Protein AF-F8GXF8-F1 (afdb_monomer)

Structure (mmCIF, N/CA/C/O backbone):
data_AF-F8GXF8-F1
#
_entry.id   AF-F8GXF8-F1
#
loop_
_atom_site.group_PDB
_atom_site.id
_atom_site.type_symbol
_atom_site.label_atom_id
_atom_site.label_alt_id
_atom_site.label_comp_id
_atom_site.label_asym_id
_atom_site.label_entity_id
_atom_site.label_seq_id
_atom_site.pdbx_PDB_ins_code
_atom_site.Cartn_x
_atom_site.Cartn_y
_atom_site.Cartn_z
_atom_site.occupancy
_atom_site.B_iso_or_equiv
_atom_site.auth_seq_id
_atom_site.auth_comp_id
_atom_site.auth_asym_id
_atom_site.auth_atom_id
_atom_site.pdbx_PDB_model_num
ATOM 1 N N . MET A 1 1 ? 15.468 -11.875 3.370 1.00 56.06 1 MET A N 1
ATOM 2 C CA . MET A 1 1 ? 14.100 -11.354 3.147 1.00 56.06 1 MET A CA 1
ATOM 3 C C . MET A 1 1 ? 13.219 -12.538 2.774 1.00 56.06 1 MET A C 1
ATOM 5 O O . MET A 1 1 ? 13.599 -13.261 1.864 1.00 56.06 1 MET A O 1
ATOM 9 N N . HIS A 1 2 ? 12.123 -12.795 3.490 1.00 74.25 2 HIS A N 1
ATOM 10 C CA . HIS A 1 2 ? 11.190 -13.878 3.152 1.00 74.25 2 HIS A CA 1
ATOM 11 C C . HIS A 1 2 ? 9.962 -13.271 2.463 1.00 74.25 2 HIS A C 1
ATOM 13 O O . HIS A 1 2 ? 9.347 -12.358 3.010 1.00 74.25 2 HIS A O 1
ATOM 19 N N . LEU A 1 3 ? 9.646 -13.726 1.250 1.00 77.69 3 LEU A N 1
ATOM 20 C CA . LEU A 1 3 ? 8.500 -13.263 0.464 1.00 77.69 3 LEU A CA 1
ATOM 21 C C . LEU A 1 3 ? 7.472 -14.397 0.387 1.00 77.69 3 LEU A C 1
ATOM 23 O O . LEU A 1 3 ? 7.859 -15.518 0.050 1.00 77.69 3 LEU A O 1
ATOM 27 N N . PRO A 1 4 ? 6.178 -14.138 0.648 1.00 84.69 4 PRO A N 1
ATOM 28 C CA . PRO A 1 4 ? 5.144 -15.146 0.455 1.00 84.69 4 PRO A CA 1
ATOM 29 C C . PRO A 1 4 ? 5.156 -15.671 -0.981 1.00 84.69 4 PRO A C 1
ATOM 31 O O . PRO A 1 4 ? 5.208 -14.885 -1.932 1.00 84.69 4 PRO A O 1
ATOM 34 N N . ARG A 1 5 ? 5.057 -16.994 -1.143 1.00 84.69 5 ARG A N 1
ATOM 35 C CA . ARG A 1 5 ? 5.148 -17.670 -2.447 1.00 84.69 5 ARG A CA 1
ATOM 36 C C . ARG A 1 5 ? 4.230 -17.052 -3.503 1.00 84.69 5 ARG A C 1
ATOM 38 O O . ARG A 1 5 ? 4.705 -16.660 -4.562 1.00 84.69 5 ARG A O 1
ATOM 45 N N . GLY A 1 6 ? 2.946 -16.874 -3.188 1.00 86.50 6 GLY A N 1
ATOM 46 C CA . GLY A 1 6 ? 1.985 -16.311 -4.142 1.00 86.50 6 GLY A CA 1
ATOM 47 C C . GLY A 1 6 ? 2.293 -14.865 -4.555 1.00 86.50 6 GLY A C 1
ATOM 48 O O . GLY A 1 6 ? 1.961 -14.451 -5.663 1.00 86.50 6 GLY A O 1
ATOM 49 N N . PHE A 1 7 ? 2.958 -14.085 -3.697 1.00 84.44 7 PHE A N 1
ATOM 50 C CA . PHE A 1 7 ? 3.411 -12.742 -4.060 1.00 84.44 7 PHE A CA 1
ATOM 51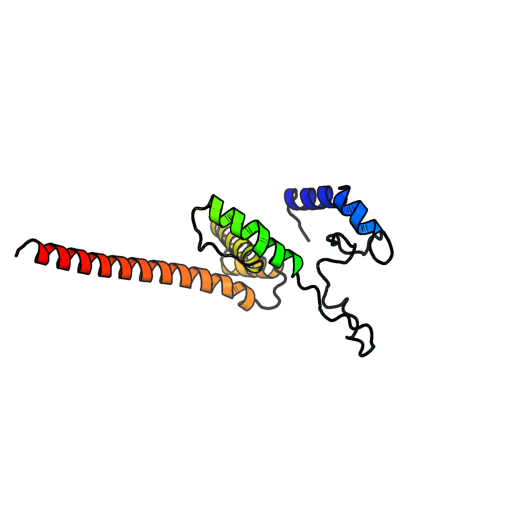 C C . PHE A 1 7 ? 4.626 -12.802 -4.992 1.00 84.44 7 PHE A C 1
ATOM 53 O O . PHE A 1 7 ? 4.639 -12.125 -6.019 1.00 84.44 7 PHE A O 1
ATOM 60 N N . TYR A 1 8 ? 5.602 -13.660 -4.681 1.00 89.19 8 TYR A N 1
ATOM 61 C CA . TYR A 1 8 ? 6.753 -13.911 -5.550 1.00 89.19 8 TYR A CA 1
ATOM 62 C C . TYR A 1 8 ? 6.324 -14.387 -6.944 1.00 89.19 8 TYR A C 1
ATOM 64 O O . TYR A 1 8 ? 6.773 -13.833 -7.944 1.00 89.19 8 TYR A O 1
ATOM 72 N N . GLU A 1 9 ? 5.399 -15.345 -7.025 1.00 92.56 9 GLU A N 1
ATOM 73 C CA . GLU A 1 9 ? 4.886 -15.873 -8.294 1.00 92.56 9 GLU A CA 1
ATOM 74 C C . GLU A 1 9 ? 4.251 -14.775 -9.158 1.00 92.56 9 GLU A C 1
ATOM 76 O O . GLU A 1 9 ? 4.504 -14.708 -10.358 1.00 92.56 9 GLU A O 1
ATOM 81 N N . ARG A 1 10 ? 3.493 -13.846 -8.560 1.00 93.12 10 ARG A N 1
ATOM 82 C CA . ARG A 1 10 ? 2.922 -12.701 -9.292 1.00 93.12 10 ARG A CA 1
ATOM 83 C C . ARG A 1 10 ? 3.997 -11.764 -9.837 1.00 93.12 10 ARG A C 1
ATOM 85 O O . ARG A 1 10 ? 3.872 -11.299 -10.971 1.00 93.12 10 ARG A O 1
ATOM 92 N N . LEU A 1 11 ? 5.043 -11.487 -9.054 1.00 92.75 11 LEU A N 1
ATOM 93 C CA . LEU A 1 11 ? 6.182 -10.689 -9.519 1.00 92.75 11 LEU A CA 1
ATOM 94 C C . LEU A 1 11 ? 6.914 -11.393 -10.661 1.00 92.75 11 LEU A C 1
ATOM 96 O O . LEU A 1 11 ? 7.237 -10.751 -11.657 1.00 92.75 11 LEU A O 1
ATOM 100 N N . TYR A 1 12 ? 7.116 -12.704 -10.540 1.00 93.38 12 TYR A N 1
ATOM 101 C CA . TYR A 1 12 ? 7.759 -13.535 -11.550 1.00 93.38 12 TYR A CA 1
ATOM 102 C C . TYR A 1 12 ? 6.972 -13.537 -12.869 1.00 93.38 12 TYR A C 1
ATOM 104 O O . TYR A 1 12 ? 7.524 -13.226 -13.925 1.00 93.38 12 TYR A O 1
ATOM 112 N N . VAL A 1 13 ? 5.658 -13.781 -12.812 1.00 95.94 13 VAL A N 1
ATOM 113 C CA . VAL A 1 13 ? 4.768 -13.722 -13.984 1.00 95.94 13 VAL A CA 1
ATOM 114 C C . VAL A 1 13 ? 4.812 -12.340 -14.635 1.00 95.94 13 VAL A C 1
ATOM 116 O O . VAL A 1 13 ? 4.972 -12.232 -15.851 1.00 95.94 13 VAL A O 1
ATOM 119 N N . TYR A 1 14 ? 4.725 -11.267 -13.842 1.00 95.19 14 TYR A N 1
ATOM 120 C CA . TYR A 1 14 ? 4.840 -9.910 -14.372 1.00 95.19 14 TYR A CA 1
ATOM 121 C C . TYR A 1 14 ? 6.197 -9.682 -15.049 1.00 95.19 14 TYR A C 1
ATOM 123 O O . TYR A 1 14 ? 6.229 -9.206 -16.182 1.00 95.19 14 TYR A O 1
ATOM 131 N N . MET A 1 15 ? 7.303 -10.056 -14.401 1.00 93.88 15 MET A N 1
ATOM 132 C CA . MET A 1 15 ? 8.668 -9.885 -14.906 1.00 93.88 15 MET A CA 1
ATOM 133 C C . MET A 1 15 ? 8.875 -10.543 -16.277 1.00 93.88 15 MET A C 1
ATOM 135 O O . MET A 1 15 ? 9.565 -9.975 -17.131 1.00 93.88 15 MET A O 1
ATOM 139 N N . HIS A 1 16 ? 8.265 -11.708 -16.500 1.00 94.81 16 HIS A N 1
ATOM 140 C CA . HIS A 1 16 ? 8.351 -12.450 -17.759 1.00 94.81 16 HIS A CA 1
ATOM 141 C C . HIS A 1 16 ? 7.269 -12.092 -18.783 1.00 94.81 16 HIS A C 1
ATOM 143 O O . HIS A 1 16 ? 7.361 -12.529 -19.929 1.00 94.81 16 HIS A O 1
ATOM 149 N N . SER A 1 17 ? 6.283 -11.274 -18.414 1.00 96.06 17 SER A N 1
ATOM 150 C CA . SER A 1 17 ? 5.243 -10.825 -19.338 1.00 96.06 17 SER A CA 1
ATOM 151 C C . SER A 1 17 ? 5.799 -9.936 -20.454 1.00 96.06 17 SER A C 1
ATOM 153 O O . SER A 1 17 ? 6.734 -9.151 -20.253 1.00 96.06 17 SER A O 1
ATOM 155 N N . ASP A 1 18 ? 5.148 -9.966 -21.616 1.00 95.88 18 ASP A N 1
ATOM 156 C CA . ASP A 1 18 ? 5.481 -9.076 -22.737 1.00 95.88 18 ASP A CA 1
ATOM 157 C C . ASP A 1 18 ? 5.369 -7.602 -22.354 1.00 95.88 18 ASP A C 1
ATOM 159 O O . ASP A 1 18 ? 6.140 -6.763 -22.819 1.00 95.88 18 ASP A O 1
ATOM 163 N N . ARG A 1 19 ? 4.436 -7.279 -21.452 1.00 94.12 19 ARG A N 1
ATOM 164 C CA . ARG A 1 19 ? 4.268 -5.929 -20.913 1.00 94.12 19 ARG A CA 1
ATOM 165 C C . ARG A 1 19 ? 5.533 -5.446 -20.209 1.00 94.12 19 ARG A C 1
ATOM 167 O O . ARG A 1 19 ? 5.917 -4.299 -20.417 1.00 94.12 19 ARG A O 1
ATOM 174 N N . ALA A 1 20 ? 6.161 -6.276 -19.378 1.00 93.25 20 ALA A N 1
ATOM 175 C CA . ALA A 1 20 ? 7.389 -5.895 -18.687 1.00 93.25 20 ALA A CA 1
ATOM 176 C C . ALA A 1 20 ? 8.581 -5.844 -19.650 1.00 93.25 20 ALA A C 1
ATOM 178 O O . ALA A 1 20 ? 9.311 -4.855 -19.642 1.00 93.25 20 ALA A O 1
ATOM 179 N N . ARG A 1 21 ? 8.722 -6.840 -20.536 1.00 93.00 21 ARG A N 1
ATOM 180 C CA . ARG A 1 21 ? 9.789 -6.886 -21.555 1.00 93.00 21 ARG A CA 1
ATOM 181 C C . ARG A 1 21 ? 9.800 -5.641 -22.446 1.00 93.00 21 ARG A C 1
ATOM 183 O O . ARG A 1 21 ? 10.824 -4.973 -22.543 1.00 93.00 21 ARG A O 1
ATOM 190 N N . LYS A 1 22 ? 8.646 -5.265 -23.015 1.00 93.88 22 LYS A N 1
ATOM 191 C CA . LYS A 1 22 ? 8.509 -4.062 -23.861 1.00 93.88 22 LYS A CA 1
ATOM 192 C C . LYS A 1 22 ? 8.917 -2.783 -23.133 1.00 93.88 22 LYS A C 1
ATOM 194 O O . LYS A 1 22 ? 9.469 -1.876 -23.737 1.00 93.88 22 LYS A O 1
ATOM 199 N N . ARG A 1 23 ? 8.638 -2.689 -21.831 1.00 94.19 23 ARG A N 1
ATOM 200 C CA . ARG A 1 23 ? 8.992 -1.504 -21.041 1.00 94.19 23 ARG A CA 1
ATOM 201 C C . ARG A 1 23 ? 10.483 -1.441 -20.723 1.00 94.19 23 ARG A C 1
ATOM 203 O O . ARG A 1 23 ? 11.026 -0.345 -20.769 1.00 94.19 23 ARG A O 1
ATOM 210 N N . ARG A 1 24 ? 11.131 -2.578 -20.442 1.00 93.19 24 ARG A N 1
ATOM 211 C CA . ARG A 1 24 ? 12.588 -2.648 -20.220 1.00 93.19 24 ARG A CA 1
ATOM 212 C C . ARG A 1 24 ? 13.375 -2.289 -21.478 1.00 93.19 24 ARG A C 1
ATOM 214 O O . ARG A 1 24 ? 14.334 -1.542 -21.402 1.00 93.19 24 ARG A O 1
ATOM 221 N N . GLN A 1 25 ? 12.895 -2.693 -22.653 1.00 91.38 25 GLN A N 1
ATOM 222 C CA . GLN A 1 25 ? 13.492 -2.282 -23.935 1.00 91.38 25 GLN A CA 1
ATOM 223 C C . GLN A 1 25 ? 13.480 -0.761 -24.165 1.00 91.38 25 GLN A C 1
ATOM 225 O O . GLN A 1 25 ? 14.316 -0.247 -24.899 1.00 91.38 25 GLN A O 1
ATOM 230 N N . LEU A 1 26 ? 12.538 -0.040 -23.547 1.00 91.12 26 LEU A N 1
ATOM 231 C CA . LEU A 1 26 ? 12.434 1.420 -23.619 1.00 91.12 26 LEU A CA 1
ATOM 232 C C . LEU A 1 26 ? 13.174 2.127 -22.472 1.00 91.12 26 LEU A C 1
ATOM 234 O O . LEU A 1 26 ? 13.145 3.357 -22.400 1.00 91.12 26 LEU A O 1
ATOM 238 N N . ALA A 1 27 ? 13.763 1.382 -21.533 1.00 88.31 27 ALA A N 1
ATOM 239 C CA . ALA A 1 27 ? 14.487 1.960 -20.414 1.00 88.31 27 ALA A CA 1
ATOM 240 C C . ALA A 1 27 ? 15.785 2.620 -20.898 1.00 88.31 27 ALA A C 1
ATOM 242 O O . ALA A 1 27 ? 16.445 2.153 -21.828 1.00 88.31 27 ALA A O 1
ATOM 243 N N . GLY A 1 28 ? 16.161 3.730 -20.260 1.00 80.12 28 GLY A N 1
ATOM 244 C CA . GLY A 1 28 ? 17.453 4.360 -20.523 1.00 80.12 28 GLY A CA 1
ATOM 245 C C . GLY A 1 28 ? 18.573 3.431 -20.060 1.00 80.12 28 GLY A C 1
ATOM 246 O O . GLY A 1 28 ? 18.639 3.140 -18.873 1.00 80.12 28 GLY A O 1
ATOM 247 N N . GLY A 1 29 ? 19.420 2.979 -20.986 1.00 81.38 29 GLY A N 1
ATOM 248 C CA . GLY A 1 29 ? 20.432 1.945 -20.727 1.00 81.38 29 GLY A CA 1
ATOM 249 C C . GLY A 1 29 ? 20.064 0.548 -21.248 1.00 81.38 29 GLY A C 1
ATOM 250 O O . GLY A 1 29 ? 20.936 -0.313 -21.297 1.00 81.38 29 GLY A O 1
ATOM 251 N N . GLY A 1 30 ? 18.831 0.344 -21.728 1.00 83.06 30 GLY A N 1
ATOM 252 C CA . GLY A 1 30 ? 18.364 -0.937 -22.264 1.00 83.06 30 GLY A CA 1
ATOM 253 C C . GLY A 1 30 ? 17.852 -1.903 -21.190 1.00 83.06 30 GLY A C 1
ATOM 254 O O . GLY A 1 30 ? 17.488 -1.494 -20.093 1.00 83.06 30 GLY A O 1
ATOM 255 N N . ASP A 1 31 ? 17.772 -3.195 -21.528 1.00 87.75 31 ASP A N 1
ATOM 256 C CA . ASP A 1 31 ? 17.318 -4.238 -20.599 1.00 87.75 31 ASP A CA 1
ATOM 257 C C . ASP A 1 31 ? 18.496 -4.741 -19.746 1.00 87.75 31 ASP A C 1
ATOM 259 O O . ASP A 1 31 ? 19.252 -5.613 -20.174 1.00 87.75 31 ASP A O 1
ATOM 263 N N . ASP A 1 32 ? 18.664 -4.175 -18.550 1.00 85.62 32 ASP A N 1
ATOM 264 C CA . ASP A 1 32 ? 19.689 -4.577 -17.582 1.00 85.62 32 ASP A CA 1
ATOM 265 C C . ASP A 1 32 ? 19.096 -5.235 -16.314 1.00 85.62 32 ASP A C 1
ATOM 267 O O . ASP A 1 32 ? 17.884 -5.239 -16.089 1.00 85.62 32 ASP A O 1
ATOM 271 N N . ARG A 1 33 ? 19.942 -5.866 -15.488 1.00 84.56 33 ARG A N 1
ATOM 272 C CA . ARG A 1 33 ? 19.499 -6.581 -14.272 1.00 84.56 33 ARG A CA 1
ATOM 273 C C . ARG A 1 33 ? 19.321 -5.679 -13.051 1.00 84.56 33 ARG A C 1
ATOM 275 O O . ARG A 1 33 ? 18.629 -6.083 -12.118 1.00 84.56 33 ARG A O 1
ATOM 282 N N . ASP A 1 34 ? 19.925 -4.498 -13.064 1.00 83.50 34 ASP A N 1
ATOM 283 C CA . ASP A 1 34 ? 19.955 -3.563 -11.940 1.00 83.50 34 ASP A CA 1
ATOM 284 C C . ASP A 1 34 ? 18.831 -2.513 -12.035 1.00 83.50 34 ASP A C 1
ATOM 286 O O . ASP A 1 34 ? 18.624 -1.711 -11.119 1.00 83.50 34 ASP A O 1
ATOM 290 N N . GLN A 1 35 ? 18.048 -2.536 -13.117 1.00 85.94 35 GLN A N 1
ATOM 291 C CA . GLN A 1 35 ? 16.927 -1.632 -13.316 1.00 85.94 35 GLN A CA 1
ATOM 292 C C . GLN A 1 35 ? 15.717 -1.952 -12.417 1.00 85.94 35 GLN A C 1
ATOM 294 O O . GLN A 1 35 ? 15.430 -3.109 -12.085 1.00 85.94 35 GLN A O 1
ATOM 299 N N . PRO A 1 36 ? 14.896 -0.938 -12.087 1.00 88.12 36 PRO A N 1
ATOM 300 C CA . PRO A 1 36 ? 13.655 -1.146 -11.353 1.00 88.12 36 PRO A CA 1
ATOM 301 C C . PRO A 1 36 ? 12.667 -2.053 -12.098 1.00 88.12 36 PRO A C 1
ATOM 303 O O . PRO A 1 36 ? 12.344 -1.829 -13.263 1.00 88.12 36 PRO A O 1
ATOM 306 N N . LEU A 1 37 ? 12.074 -3.014 -11.381 1.00 90.38 37 LEU A N 1
ATOM 307 C CA . LEU A 1 37 ? 11.095 -3.955 -11.943 1.00 90.38 37 LEU A CA 1
ATOM 308 C C . LEU A 1 37 ? 9.872 -3.252 -12.569 1.00 90.38 37 LEU A C 1
ATOM 310 O O . LEU A 1 37 ? 9.336 -3.683 -13.594 1.00 90.38 37 LEU A O 1
ATOM 314 N N . PHE A 1 38 ? 9.400 -2.169 -11.946 1.00 91.12 38 PHE A N 1
ATOM 315 C CA . PHE A 1 38 ? 8.195 -1.458 -12.366 1.00 91.12 38 PHE A CA 1
ATOM 316 C C . PHE A 1 38 ? 8.527 -0.187 -13.143 1.00 91.12 38 PHE A C 1
ATOM 318 O O . PHE A 1 38 ? 8.825 0.870 -12.580 1.00 91.12 38 PHE A O 1
ATOM 325 N N . LEU A 1 39 ? 8.391 -0.296 -14.461 1.00 90.50 39 LEU A N 1
ATOM 326 C CA . LEU A 1 39 ? 8.600 0.790 -15.407 1.00 90.50 39 LEU A CA 1
ATOM 327 C C . LEU A 1 39 ? 7.268 1.300 -15.966 1.00 90.50 39 LEU A C 1
ATOM 329 O O . LEU A 1 39 ? 6.266 0.581 -16.037 1.00 90.50 39 LEU A O 1
ATOM 333 N N . SER A 1 40 ? 7.257 2.563 -16.374 1.00 89.25 40 SER A N 1
ATOM 334 C CA . SER A 1 40 ? 6.168 3.186 -17.127 1.00 89.25 40 SER A CA 1
ATOM 335 C C . SER A 1 40 ? 6.124 2.673 -18.570 1.00 89.25 40 SER A C 1
ATOM 337 O O . SER A 1 40 ? 7.027 1.979 -19.030 1.00 89.25 40 SER A O 1
ATOM 339 N N . HIS A 1 41 ? 5.085 3.048 -19.319 1.00 88.50 41 HIS A N 1
ATOM 340 C CA . HIS A 1 41 ? 5.003 2.733 -20.750 1.00 88.50 41 HIS A CA 1
ATOM 341 C C . HIS A 1 41 ? 6.126 3.382 -21.582 1.00 88.50 41 HIS A C 1
ATOM 343 O O . HIS A 1 41 ? 6.377 2.928 -22.687 1.00 88.50 41 HIS A O 1
ATOM 349 N N . ARG A 1 42 ? 6.807 4.409 -21.049 1.00 87.81 42 ARG A N 1
ATOM 350 C CA . ARG A 1 42 ? 7.962 5.075 -21.675 1.00 87.81 42 ARG A CA 1
ATOM 351 C C . ARG A 1 42 ? 9.306 4.556 -21.150 1.00 87.81 42 ARG A C 1
ATOM 353 O O . ARG A 1 42 ? 10.288 5.280 -21.209 1.00 87.81 42 ARG A O 1
ATOM 360 N N . GLY A 1 43 ? 9.329 3.393 -20.494 1.00 86.69 43 GLY A N 1
ATOM 361 C CA . GLY A 1 43 ? 10.547 2.801 -19.920 1.00 86.69 43 GLY A CA 1
ATOM 362 C C . GLY A 1 43 ? 11.119 3.515 -18.691 1.00 86.69 43 GLY A C 1
ATOM 363 O O . GLY A 1 43 ? 12.045 3.025 -18.061 1.00 86.69 43 GLY A O 1
ATOM 364 N N . ALA A 1 44 ? 10.549 4.646 -18.275 1.00 87.00 44 ALA A N 1
ATOM 365 C CA . ALA A 1 44 ? 11.022 5.356 -17.093 1.00 87.00 44 ALA A CA 1
ATOM 366 C C . ALA A 1 44 ? 10.542 4.666 -15.793 1.00 87.00 44 ALA A C 1
ATOM 368 O O . ALA A 1 44 ? 9.370 4.271 -15.749 1.00 87.00 44 ALA A O 1
ATOM 369 N N . PRO A 1 45 ? 11.358 4.590 -14.721 1.00 87.25 45 PRO A N 1
ATOM 370 C CA . PRO A 1 45 ? 10.955 4.007 -13.436 1.00 87.25 45 PRO A CA 1
ATOM 371 C C . PRO A 1 45 ? 9.681 4.637 -12.876 1.00 87.25 45 PRO A C 1
ATOM 373 O O . PRO A 1 45 ? 9.483 5.844 -13.027 1.00 87.25 45 PRO A O 1
ATOM 376 N N . LEU A 1 46 ? 8.814 3.838 -12.243 1.00 85.56 46 LEU A N 1
ATOM 377 C CA . LEU A 1 46 ? 7.622 4.337 -11.531 1.00 85.56 46 LEU A CA 1
ATOM 378 C C . LEU A 1 46 ? 7.924 4.781 -10.094 1.00 85.56 46 LEU A C 1
ATOM 380 O O . LEU A 1 46 ? 7.143 5.530 -9.502 1.00 85.56 46 LEU A O 1
ATOM 384 N N . TYR A 1 47 ? 9.055 4.336 -9.557 1.00 82.25 47 TYR A N 1
ATOM 385 C CA . TYR A 1 47 ? 9.567 4.711 -8.251 1.00 82.25 47 TYR A CA 1
ATOM 386 C C . TYR A 1 47 ? 11.076 4.927 -8.349 1.00 82.25 47 TYR A C 1
ATOM 388 O O . TYR A 1 47 ? 11.767 4.149 -9.004 1.00 82.25 47 TYR A O 1
ATOM 396 N N . GLU A 1 48 ? 11.566 5.982 -7.707 1.00 75.50 48 GLU A N 1
ATOM 397 C CA . GLU A 1 48 ? 12.991 6.300 -7.621 1.00 75.50 48 GLU A CA 1
ATOM 398 C C . GLU A 1 48 ? 13.418 6.294 -6.151 1.00 75.50 48 GLU A C 1
ATOM 400 O O . GLU A 1 48 ? 12.833 6.997 -5.312 1.00 75.50 48 GLU A O 1
ATOM 405 N N . ASP A 1 49 ? 14.436 5.489 -5.842 1.00 67.25 49 ASP A N 1
ATOM 406 C CA . ASP A 1 49 ? 15.024 5.454 -4.508 1.00 67.25 49 ASP A CA 1
ATOM 407 C C . ASP A 1 49 ? 15.648 6.811 -4.140 1.00 67.25 49 ASP A C 1
ATOM 409 O O . ASP A 1 49 ? 16.020 7.602 -5.006 1.00 67.25 49 ASP A O 1
ATOM 413 N N . ARG A 1 50 ? 15.723 7.109 -2.838 1.00 63.62 50 ARG A N 1
ATOM 414 C CA . ARG A 1 50 ? 16.354 8.322 -2.311 1.00 63.62 50 ARG A CA 1
ATOM 415 C C . ARG A 1 50 ? 17.856 8.369 -2.572 1.00 63.62 50 ARG A C 1
ATOM 417 O O . ARG A 1 50 ? 18.335 9.463 -2.849 1.00 63.62 50 ARG A O 1
ATOM 424 N N . ALA A 1 51 ? 18.569 7.244 -2.499 1.00 61.22 51 ALA A N 1
ATOM 425 C CA . ALA A 1 51 ? 20.019 7.210 -2.693 1.00 61.22 51 ALA A CA 1
ATOM 426 C C . ALA A 1 51 ? 20.409 7.311 -4.174 1.00 61.22 51 ALA A C 1
ATOM 428 O O . ALA A 1 51 ? 21.442 7.882 -4.503 1.00 61.22 51 ALA A O 1
ATOM 429 N N . SER A 1 52 ? 19.547 6.845 -5.081 1.00 60.97 52 SER A N 1
ATOM 430 C CA . SER A 1 52 ? 19.728 6.991 -6.533 1.00 60.97 52 SER A CA 1
ATOM 431 C C . SER A 1 52 ? 19.421 8.403 -7.057 1.00 60.97 52 SER A C 1
ATOM 433 O O . SER A 1 52 ? 19.467 8.641 -8.266 1.00 60.97 52 SER A O 1
ATOM 435 N N . ARG A 1 53 ? 19.070 9.353 -6.177 1.00 64.50 53 ARG A N 1
ATOM 436 C CA . ARG A 1 53 ? 18.843 10.752 -6.554 1.00 64.50 53 ARG A CA 1
ATOM 437 C C . ARG A 1 53 ? 20.194 11.428 -6.733 1.00 64.50 53 ARG A C 1
ATOM 439 O O . ARG A 1 53 ? 20.874 11.722 -5.757 1.00 64.50 53 ARG A O 1
ATOM 446 N N . GLY A 1 54 ? 20.556 11.716 -7.980 1.00 56.78 54 GLY A N 1
ATOM 447 C CA . GLY A 1 54 ? 21.605 12.697 -8.246 1.00 56.78 54 GLY A CA 1
ATOM 448 C C . GLY A 1 54 ? 21.242 14.055 -7.623 1.00 56.78 54 GLY A C 1
ATOM 449 O O . GLY A 1 54 ? 20.053 14.320 -7.392 1.00 56.78 54 GLY A O 1
ATOM 450 N N . PRO A 1 55 ? 22.229 14.924 -7.341 1.00 52.84 55 PRO A N 1
ATOM 451 C CA . PRO A 1 55 ? 21.946 16.291 -6.925 1.00 52.84 55 PRO A CA 1
ATOM 452 C C . PRO A 1 55 ? 21.004 16.944 -7.942 1.00 52.84 55 PRO A C 1
ATOM 454 O O . PRO A 1 55 ? 21.099 16.696 -9.145 1.00 52.84 55 PRO A O 1
ATOM 457 N N . VAL A 1 56 ? 20.065 17.760 -7.459 1.00 50.88 56 VAL A N 1
ATOM 458 C CA . VAL A 1 56 ? 19.203 18.566 -8.328 1.00 50.88 56 VAL A CA 1
ATOM 459 C C . VAL A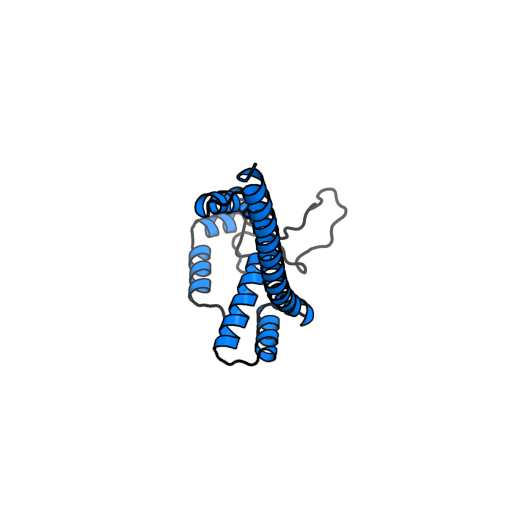 1 56 ? 20.114 19.547 -9.072 1.00 50.88 56 VAL A C 1
ATOM 461 O O . VAL A 1 56 ? 20.470 20.590 -8.534 1.00 50.88 56 VAL A O 1
ATOM 464 N N . SER A 1 57 ? 20.574 19.186 -10.273 1.00 47.44 57 SER A N 1
ATOM 465 C CA . SER A 1 57 ? 21.408 20.065 -11.091 1.00 47.44 57 SER A CA 1
ATOM 466 C C . SER A 1 57 ? 20.631 21.329 -11.457 1.00 47.44 57 SER A C 1
ATOM 468 O O . SER A 1 57 ? 19.498 21.261 -11.929 1.00 47.44 57 SER A O 1
ATOM 470 N N . THR A 1 58 ? 21.276 22.481 -11.295 1.00 47.94 58 THR A N 1
ATOM 471 C CA . THR A 1 58 ? 20.781 23.831 -11.618 1.00 47.94 58 THR A CA 1
ATOM 472 C C . THR A 1 58 ? 20.826 24.172 -13.118 1.00 47.94 58 THR A C 1
ATOM 474 O O . THR A 1 58 ? 20.699 25.333 -13.494 1.00 47.94 58 THR A O 1
ATOM 477 N N . GLY A 1 59 ? 21.007 23.177 -13.994 1.00 50.94 59 GLY A N 1
ATOM 478 C CA . GLY A 1 59 ? 21.065 23.357 -15.448 1.00 50.94 59 GLY A CA 1
ATOM 479 C C . GLY A 1 59 ? 19.685 23.411 -16.133 1.00 50.94 59 GLY A C 1
ATOM 480 O O . GLY A 1 59 ? 18.675 23.052 -15.529 1.00 50.94 59 GLY A O 1
ATOM 481 N N . PRO A 1 60 ? 19.624 23.792 -17.425 1.00 47.75 60 PRO A N 1
ATOM 482 C CA . PRO A 1 60 ? 18.376 24.035 -18.168 1.00 47.75 60 PRO A CA 1
ATOM 483 C C . PRO A 1 60 ? 17.493 22.790 -18.381 1.00 47.75 60 PRO A C 1
ATOM 485 O O . PRO A 1 60 ? 16.317 22.920 -18.716 1.00 47.75 60 PRO A O 1
ATOM 488 N N . GLN A 1 61 ? 18.016 21.582 -18.145 1.00 48.59 61 GLN A N 1
ATOM 489 C CA . GLN A 1 61 ? 17.250 20.330 -18.149 1.00 48.59 61 GLN A CA 1
ATOM 490 C C . GLN A 1 61 ? 16.935 19.871 -16.722 1.00 48.59 61 GLN A C 1
ATOM 492 O O . GLN A 1 61 ? 17.441 18.865 -16.226 1.00 48.59 61 GLN A O 1
ATOM 497 N N . VAL A 1 62 ? 16.093 20.636 -16.033 1.00 50.28 62 VAL A N 1
ATOM 498 C CA . VAL A 1 62 ? 15.672 20.320 -14.666 1.00 50.28 62 VAL A CA 1
ATOM 499 C C . VAL A 1 62 ? 14.778 19.072 -14.675 1.00 50.28 62 VAL A C 1
ATOM 501 O O . VAL A 1 62 ? 13.650 19.107 -15.176 1.00 50.28 62 VAL A O 1
ATOM 504 N N . ARG A 1 63 ? 15.216 17.971 -14.044 1.00 53.66 63 ARG A N 1
ATOM 505 C CA . ARG A 1 63 ? 14.294 16.911 -13.590 1.00 53.66 63 ARG A CA 1
ATOM 506 C C . ARG A 1 63 ? 13.437 17.487 -12.461 1.00 53.66 63 ARG A C 1
ATOM 508 O O . ARG A 1 63 ? 13.800 17.431 -11.293 1.00 53.66 63 ARG A O 1
ATOM 515 N N . ARG A 1 64 ? 12.307 18.091 -12.831 1.00 54.69 64 ARG A N 1
ATOM 516 C CA . ARG A 1 64 ? 11.473 18.915 -11.937 1.00 54.69 64 ARG A CA 1
ATOM 517 C C . ARG A 1 64 ? 10.785 18.143 -10.806 1.00 54.69 64 ARG A C 1
ATOM 519 O O . ARG A 1 64 ? 10.420 18.760 -9.814 1.00 54.69 64 ARG A O 1
ATOM 526 N N . HIS A 1 65 ? 10.614 16.820 -10.921 1.00 59.38 65 HIS A N 1
ATOM 527 C CA . HIS A 1 65 ? 9.884 16.038 -9.919 1.00 59.38 65 HIS A CA 1
ATOM 528 C C . HIS A 1 65 ? 10.446 14.636 -9.688 1.00 59.38 65 HIS A C 1
ATOM 530 O O . HIS A 1 65 ? 10.659 13.863 -10.619 1.00 59.38 65 HIS A O 1
ATOM 536 N N . VAL A 1 66 ? 10.590 14.299 -8.406 1.00 63.75 66 VAL A N 1
ATOM 537 C CA . VAL A 1 66 ? 10.913 12.956 -7.919 1.00 63.75 66 VAL A CA 1
ATOM 538 C C . VAL A 1 66 ? 9.699 12.043 -8.068 1.00 63.75 66 VAL A C 1
ATOM 540 O O . VAL A 1 66 ? 8.589 12.388 -7.650 1.00 63.75 66 VAL A O 1
ATOM 543 N N . LYS A 1 67 ? 9.908 10.832 -8.583 1.00 69.69 67 LYS A N 1
ATOM 544 C CA . LYS A 1 67 ? 8.837 9.839 -8.714 1.00 69.69 67 LYS A CA 1
ATOM 545 C C . LYS A 1 67 ? 8.615 9.076 -7.414 1.00 69.69 67 LYS A C 1
ATOM 547 O O . LYS A 1 67 ? 9.187 8.020 -7.170 1.00 69.69 67 LYS A O 1
ATOM 552 N N . THR A 1 68 ? 7.738 9.618 -6.578 1.00 71.19 68 THR A N 1
ATOM 553 C CA . THR A 1 68 ? 7.364 9.066 -5.263 1.00 71.19 68 THR A CA 1
ATOM 554 C C . THR A 1 68 ? 6.047 8.281 -5.297 1.00 71.19 68 THR A C 1
ATOM 556 O O . THR A 1 68 ? 5.257 8.332 -4.358 1.00 71.19 68 THR A O 1
ATOM 559 N N . GLY A 1 69 ? 5.775 7.569 -6.398 1.00 77.56 69 GLY A N 1
ATOM 560 C CA . GLY A 1 69 ? 4.548 6.775 -6.551 1.00 77.56 69 GLY A CA 1
ATOM 561 C C . GLY A 1 69 ? 3.333 7.547 -7.079 1.00 77.56 69 GLY A C 1
ATOM 562 O O . GLY A 1 69 ? 2.207 7.075 -6.943 1.00 77.56 69 GLY A O 1
ATOM 563 N N . GLN A 1 70 ? 3.534 8.707 -7.717 1.00 83.25 70 GLN A N 1
ATOM 564 C CA . GLN A 1 70 ? 2.444 9.497 -8.314 1.00 83.25 70 GLN A CA 1
ATOM 565 C C . GLN A 1 70 ? 1.594 8.690 -9.303 1.00 83.25 70 GLN A C 1
ATOM 567 O O . GLN A 1 70 ? 0.375 8.777 -9.270 1.00 83.25 70 GLN A O 1
ATOM 572 N N . ALA A 1 71 ? 2.217 7.832 -10.115 1.00 84.44 71 ALA A N 1
ATOM 573 C CA . ALA A 1 71 ? 1.490 6.965 -11.042 1.00 84.44 71 ALA A CA 1
ATOM 574 C C . ALA A 1 71 ? 0.518 6.010 -10.326 1.00 84.44 71 ALA A C 1
ATOM 576 O O . ALA A 1 71 ? -0.584 5.776 -10.812 1.00 84.44 71 ALA A O 1
ATOM 577 N N . VAL A 1 72 ? 0.905 5.486 -9.157 1.00 85.62 72 VAL A N 1
ATOM 578 C CA . VAL A 1 72 ? 0.039 4.614 -8.350 1.00 85.62 72 VAL A CA 1
ATOM 579 C C . VAL A 1 72 ? -1.102 5.420 -7.737 1.00 85.62 72 VAL A C 1
ATOM 581 O O . VAL A 1 72 ? -2.242 4.975 -7.770 1.00 85.62 72 VAL A O 1
ATOM 584 N N . ARG A 1 73 ? -0.823 6.626 -7.226 1.00 88.88 73 ARG A N 1
ATOM 585 C CA . ARG A 1 73 ? -1.858 7.520 -6.679 1.00 88.88 73 ARG A CA 1
ATOM 586 C C . ARG A 1 73 ? -2.875 7.933 -7.742 1.00 88.88 73 ARG A C 1
ATOM 588 O O . ARG A 1 73 ? -4.067 7.908 -7.465 1.00 88.88 73 ARG A O 1
ATOM 595 N N . GLN A 1 74 ? -2.409 8.253 -8.949 1.00 90.88 74 GLN A N 1
ATOM 596 C CA . GLN A 1 74 ? -3.272 8.592 -10.077 1.00 90.88 74 GLN A CA 1
ATOM 597 C C . GLN A 1 74 ? -4.146 7.400 -10.478 1.00 90.88 74 GLN A C 1
ATOM 599 O O . GLN A 1 74 ? -5.352 7.548 -10.593 1.00 90.88 74 GLN A O 1
ATOM 604 N N . PHE A 1 75 ? -3.566 6.200 -10.585 1.00 91.12 75 PHE A N 1
ATOM 605 C CA . PHE A 1 75 ? -4.334 4.979 -10.841 1.00 91.12 75 PHE A CA 1
ATOM 606 C C . PHE A 1 75 ? -5.392 4.714 -9.758 1.00 91.12 75 PHE A C 1
ATOM 608 O O . PHE A 1 75 ? -6.528 4.370 -10.074 1.00 91.12 75 PHE A O 1
ATOM 615 N N . ILE A 1 76 ? -5.045 4.899 -8.478 1.00 92.75 76 ILE A N 1
ATOM 616 C CA . ILE A 1 76 ? -6.014 4.766 -7.383 1.00 92.75 76 ILE A CA 1
ATOM 617 C C . ILE A 1 76 ? -7.167 5.752 -7.577 1.00 92.75 76 ILE A C 1
ATOM 619 O O . ILE A 1 76 ? -8.324 5.359 -7.472 1.00 92.75 76 ILE A O 1
ATOM 623 N N . LYS A 1 77 ? -6.851 7.012 -7.883 1.00 94.19 77 LYS A N 1
ATOM 624 C CA . LYS A 1 77 ? -7.835 8.079 -8.053 1.00 94.19 77 LYS A CA 1
ATOM 625 C C . LYS A 1 77 ? -8.765 7.849 -9.245 1.00 94.19 77 LYS A C 1
ATOM 627 O O . LYS A 1 77 ? -9.974 7.984 -9.086 1.00 94.19 77 LYS A O 1
ATOM 632 N N . ASP A 1 78 ? -8.200 7.528 -10.403 1.00 95.38 78 ASP A N 1
ATOM 633 C CA . ASP A 1 78 ? -8.928 7.549 -11.674 1.00 95.38 78 ASP A CA 1
ATOM 634 C C . ASP A 1 78 ? -9.643 6.230 -11.968 1.00 95.38 78 ASP A C 1
ATOM 636 O O . ASP A 1 78 ? -10.694 6.233 -12.597 1.00 95.38 78 ASP A O 1
ATOM 640 N N . GLU A 1 79 ? -9.098 5.106 -11.497 1.00 95.25 79 GLU A N 1
ATOM 641 C CA . GLU A 1 79 ? -9.589 3.771 -11.860 1.00 95.25 79 GLU A CA 1
ATOM 642 C C . GLU A 1 79 ? -10.147 3.029 -10.644 1.00 95.25 79 GLU A C 1
ATOM 644 O O . GLU A 1 79 ? -11.289 2.560 -10.633 1.00 95.25 79 GLU A O 1
ATOM 649 N N . LEU A 1 80 ? -9.343 2.918 -9.584 1.00 94.50 80 LEU A N 1
ATOM 650 C CA . LEU A 1 80 ? -9.659 2.012 -8.483 1.00 94.50 80 LEU A CA 1
ATOM 651 C C . LEU A 1 80 ? -10.753 2.567 -7.566 1.00 94.50 80 LEU A C 1
ATOM 653 O O . LEU A 1 80 ? -11.675 1.834 -7.218 1.00 94.50 80 LEU A O 1
ATOM 657 N N . LEU A 1 81 ? -10.696 3.850 -7.197 1.00 95.38 81 LEU A N 1
ATOM 658 C CA . LEU A 1 81 ? -11.715 4.482 -6.356 1.00 95.38 81 LEU A CA 1
ATOM 659 C C . LEU A 1 81 ? -13.106 4.460 -7.009 1.00 95.38 81 LEU A C 1
ATOM 661 O O . LEU A 1 81 ? -14.036 4.005 -6.338 1.00 95.38 81 LEU A O 1
ATOM 665 N N . PRO A 1 82 ? -13.290 4.861 -8.285 1.00 96.62 82 PRO A N 1
ATOM 666 C CA . PRO A 1 82 ? -14.588 4.749 -8.950 1.00 96.62 82 PRO A CA 1
ATOM 667 C C . PRO A 1 82 ? -15.115 3.312 -8.974 1.00 96.62 82 PRO A C 1
ATOM 669 O O . PRO A 1 82 ? -16.267 3.071 -8.609 1.00 96.62 82 PRO A O 1
ATOM 672 N N . MET A 1 83 ? -14.255 2.345 -9.316 1.00 96.69 83 MET A N 1
ATOM 673 C CA . MET A 1 83 ? -14.626 0.929 -9.331 1.00 96.69 83 MET A CA 1
ATOM 674 C C . MET A 1 83 ? -15.073 0.440 -7.949 1.00 96.69 83 MET A C 1
ATOM 676 O O . MET A 1 83 ? -16.072 -0.271 -7.836 1.00 96.69 83 MET A O 1
ATOM 680 N N . MET A 1 84 ? -14.350 0.809 -6.890 1.00 95.62 84 MET A N 1
ATOM 681 C CA . MET A 1 84 ? -14.680 0.389 -5.529 1.00 95.62 84 MET A CA 1
ATOM 682 C C . MET A 1 84 ? -15.956 1.048 -5.009 1.00 95.62 84 MET A C 1
ATOM 684 O O . MET A 1 84 ? -16.787 0.354 -4.432 1.00 95.62 84 MET A O 1
ATOM 688 N N . ARG A 1 85 ? -16.162 2.344 -5.266 1.00 96.38 85 ARG A N 1
ATOM 689 C CA . ARG A 1 85 ? -17.398 3.058 -4.901 1.00 96.38 85 ARG A CA 1
ATOM 690 C C . ARG A 1 85 ? -18.630 2.397 -5.512 1.00 96.38 85 ARG A C 1
ATOM 692 O O . ARG A 1 85 ? -19.611 2.181 -4.805 1.00 96.38 85 ARG A O 1
ATOM 699 N N . ALA A 1 86 ? -18.548 2.020 -6.790 1.00 95.81 86 ALA A N 1
ATOM 700 C CA . ALA A 1 86 ? -19.618 1.312 -7.483 1.00 95.81 86 ALA A CA 1
ATOM 701 C C . ALA A 1 86 ? -19.865 -0.086 -6.892 1.00 95.81 86 ALA A C 1
ATOM 703 O O . ALA A 1 86 ? -20.999 -0.424 -6.571 1.00 95.81 86 ALA A O 1
ATOM 704 N N . ARG A 1 87 ? -18.808 -0.888 -6.693 1.00 95.56 87 ARG A N 1
ATOM 705 C CA . ARG A 1 87 ? -18.932 -2.257 -6.155 1.00 95.56 87 ARG A CA 1
ATOM 706 C C . ARG A 1 87 ? -19.432 -2.312 -4.713 1.00 95.56 87 ARG A C 1
ATOM 708 O O . ARG A 1 87 ? -20.089 -3.276 -4.345 1.00 95.56 87 ARG A O 1
ATOM 715 N N . LEU A 1 88 ? -19.089 -1.314 -3.902 1.00 94.12 88 LEU A N 1
ATOM 716 C CA . LEU A 1 88 ? -19.474 -1.243 -2.492 1.00 94.12 88 LEU A CA 1
ATOM 717 C C . LEU A 1 88 ? -20.793 -0.495 -2.265 1.00 94.12 88 LEU A C 1
ATOM 719 O O . LEU A 1 88 ? -21.245 -0.421 -1.127 1.00 94.12 88 LEU A O 1
ATOM 723 N N . GLY A 1 89 ? -21.381 0.112 -3.302 1.00 94.56 89 GLY A N 1
ATOM 724 C CA . GLY A 1 89 ? -22.565 0.963 -3.153 1.00 94.56 89 GLY A CA 1
ATOM 725 C C . GLY A 1 89 ? -22.331 2.194 -2.266 1.00 94.56 89 GLY A C 1
ATOM 726 O O . GLY A 1 89 ? -23.277 2.737 -1.705 1.00 94.56 89 GLY A O 1
ATOM 727 N N . ASN A 1 90 ? -21.080 2.639 -2.112 1.00 93.19 90 ASN A N 1
ATOM 728 C CA . ASN A 1 90 ? -20.712 3.750 -1.235 1.00 93.19 90 ASN A CA 1
ATOM 729 C C . ASN A 1 90 ? -19.906 4.800 -2.005 1.00 93.19 90 ASN A C 1
ATOM 731 O O . ASN A 1 90 ? -18.697 4.664 -2.193 1.00 93.19 90 ASN A O 1
ATOM 735 N N . LEU A 1 91 ? -20.569 5.890 -2.397 1.00 90.69 91 LEU A N 1
ATOM 736 C CA . LEU A 1 91 ? -19.959 6.999 -3.141 1.00 90.69 91 LEU A CA 1
ATOM 737 C C . LEU A 1 91 ? -18.875 7.750 -2.355 1.00 90.69 91 LEU A C 1
ATOM 739 O O . LEU A 1 91 ? -18.007 8.373 -2.962 1.00 90.69 91 LEU A O 1
ATOM 743 N N . ARG A 1 92 ? -18.906 7.677 -1.020 1.00 91.81 92 ARG A N 1
ATOM 744 C CA . ARG A 1 92 ? -17.934 8.324 -0.127 1.00 91.81 92 ARG A CA 1
ATOM 745 C C . ARG A 1 92 ? -16.746 7.425 0.208 1.00 91.81 92 ARG A C 1
ATOM 747 O O . ARG A 1 92 ? -15.915 7.807 1.023 1.00 91.81 92 ARG A O 1
ATOM 754 N N . TYR A 1 93 ? -16.659 6.232 -0.385 1.00 91.62 93 TYR A N 1
ATOM 755 C CA . TYR A 1 93 ? -15.524 5.347 -0.156 1.00 91.62 93 TYR A CA 1
ATOM 756 C C . TYR A 1 93 ? -14.224 5.998 -0.639 1.00 91.62 93 TYR A C 1
ATOM 758 O O . TYR A 1 93 ? -14.117 6.437 -1.792 1.00 91.62 93 TYR A O 1
ATOM 766 N N . GLU A 1 94 ? -13.234 6.037 0.247 1.00 90.75 94 GLU A N 1
ATOM 767 C CA . GLU A 1 94 ? -11.912 6.597 0.002 1.00 90.75 94 GLU A CA 1
ATOM 768 C C . GLU A 1 94 ? -10.843 5.737 0.667 1.00 90.75 94 GLU A C 1
ATOM 770 O O . GLU A 1 94 ? -11.046 5.178 1.744 1.00 90.75 94 GLU A O 1
ATOM 775 N N . PHE A 1 95 ? -9.696 5.634 0.005 1.00 90.62 95 PHE A N 1
ATOM 776 C CA . PHE A 1 95 ? -8.475 5.097 0.581 1.00 90.62 95 PHE A CA 1
ATOM 777 C C . PHE A 1 95 ? -7.271 5.657 -0.180 1.00 90.62 95 PHE A C 1
ATOM 779 O O . PHE A 1 95 ? -7.360 6.079 -1.337 1.00 90.62 95 PHE A O 1
ATOM 786 N N . SER A 1 96 ? -6.127 5.637 0.482 1.00 87.81 96 SER A N 1
ATOM 787 C CA . SER A 1 96 ? -4.842 6.064 -0.038 1.00 87.81 96 SER A CA 1
ATOM 788 C C . SER A 1 96 ? -3.888 4.881 -0.186 1.00 87.81 96 SER A C 1
ATOM 790 O O . SER A 1 96 ? -4.041 3.819 0.416 1.00 87.81 96 SER A O 1
ATOM 792 N N . PHE A 1 97 ? -2.818 5.086 -0.952 1.00 85.06 97 PHE A N 1
ATOM 793 C CA . PHE A 1 97 ? -1.759 4.087 -1.090 1.00 85.06 97 PHE A CA 1
ATOM 794 C C . PHE A 1 97 ? -1.144 3.665 0.261 1.00 85.06 97 PHE A C 1
ATOM 796 O O . PHE A 1 97 ? -0.768 2.506 0.429 1.00 85.06 97 PHE A O 1
ATOM 803 N N . HIS A 1 98 ? -1.060 4.582 1.233 1.00 83.50 98 HIS A N 1
ATOM 804 C CA . HIS A 1 98 ? -0.505 4.281 2.555 1.00 83.50 98 HIS A CA 1
ATOM 805 C C . HIS A 1 98 ? -1.425 3.379 3.387 1.00 83.50 98 HIS A C 1
ATOM 807 O O . HIS A 1 98 ? -0.921 2.583 4.178 1.00 83.50 98 HIS A O 1
ATOM 813 N N . ASP A 1 99 ? -2.737 3.410 3.147 1.00 84.19 99 ASP A N 1
ATOM 814 C CA . ASP A 1 99 ? -3.704 2.595 3.889 1.00 84.19 99 ASP A CA 1
ATOM 815 C C . ASP A 1 99 ? -3.544 1.101 3.609 1.00 84.19 99 ASP A C 1
ATOM 817 O O . ASP A 1 99 ? -3.803 0.281 4.489 1.00 84.19 99 ASP A O 1
ATOM 821 N N . LEU A 1 100 ? -3.023 0.728 2.433 1.00 86.38 100 LEU A N 1
ATOM 822 C CA . LEU A 1 100 ? -2.672 -0.664 2.124 1.00 86.38 100 LEU A CA 1
ATOM 823 C C . LEU A 1 100 ? -1.602 -1.197 3.082 1.00 86.38 100 LEU A C 1
ATOM 825 O O . LEU A 1 100 ? -1.698 -2.320 3.578 1.00 86.38 100 LEU A O 1
ATOM 829 N N . ARG A 1 101 ? -0.589 -0.376 3.374 1.00 83.94 101 ARG A N 1
ATOM 830 C CA . ARG A 1 101 ? 0.477 -0.723 4.317 1.00 83.94 101 ARG A CA 1
ATOM 831 C C . ARG A 1 101 ? -0.056 -0.782 5.744 1.00 83.94 101 ARG A C 1
ATOM 833 O O . ARG A 1 101 ? 0.255 -1.734 6.453 1.00 83.94 101 ARG A O 1
ATOM 840 N N . SER A 1 102 ? -0.876 0.192 6.132 1.00 82.06 102 SER A N 1
ATOM 841 C CA . SER A 1 102 ? -1.519 0.238 7.447 1.00 82.06 102 SER A CA 1
ATOM 842 C C . SER A 1 102 ? -2.374 -1.000 7.704 1.00 82.06 102 SER A C 1
ATOM 844 O O . SER A 1 102 ? -2.204 -1.679 8.712 1.00 82.06 102 SER A O 1
ATOM 846 N N . THR A 1 103 ? -3.225 -1.349 6.739 1.00 84.44 103 THR A N 1
ATOM 847 C CA . THR A 1 103 ? -4.110 -2.518 6.806 1.00 84.44 103 THR A CA 1
ATOM 848 C C . THR A 1 103 ? -3.309 -3.816 6.864 1.00 84.44 103 THR A C 1
ATOM 850 O O . THR A 1 103 ? -3.595 -4.679 7.686 1.00 84.44 103 THR A O 1
ATOM 853 N N . CYS A 1 104 ? -2.257 -3.950 6.047 1.00 84.81 104 CYS A N 1
ATOM 854 C CA . CYS A 1 104 ? -1.370 -5.113 6.099 1.00 84.81 104 CYS A CA 1
ATOM 855 C C . CYS A 1 104 ? -0.710 -5.273 7.478 1.00 84.81 104 CYS A C 1
ATOM 857 O O . CYS A 1 104 ? -0.651 -6.387 7.996 1.00 84.81 104 CYS A O 1
ATOM 859 N N . GLY A 1 105 ? -0.255 -4.174 8.090 1.00 85.44 105 GLY A N 1
ATOM 860 C CA . GLY A 1 105 ? 0.348 -4.213 9.421 1.00 85.44 105 GLY A CA 1
ATOM 861 C C . GLY A 1 105 ? -0.629 -4.608 10.519 1.00 85.44 105 GLY A C 1
ATOM 862 O O . GLY A 1 105 ? -0.310 -5.485 11.320 1.00 85.44 105 GLY A O 1
ATOM 863 N N . LEU A 1 106 ? -1.825 -4.017 10.517 1.00 83.50 106 LEU A N 1
ATOM 864 C CA . LEU A 1 106 ? -2.890 -4.372 11.458 1.00 83.50 106 LEU A CA 1
ATOM 865 C C . LEU A 1 106 ? -3.262 -5.855 11.341 1.00 83.50 106 LEU A C 1
ATOM 867 O O . LEU A 1 106 ? -3.227 -6.566 12.342 1.00 83.50 106 LEU A O 1
ATOM 871 N N . ASN A 1 107 ? -3.485 -6.346 10.118 1.00 86.38 107 ASN A N 1
ATOM 872 C CA . ASN A 1 107 ? -3.808 -7.753 9.877 1.00 86.38 107 ASN A CA 1
ATOM 873 C C . ASN A 1 107 ? -2.701 -8.701 10.368 1.00 86.38 107 ASN A C 1
ATOM 875 O O . ASN A 1 107 ? -2.995 -9.783 10.869 1.00 86.38 107 ASN A O 1
ATOM 879 N N . MET A 1 108 ? -1.427 -8.311 10.236 1.00 86.31 108 MET A N 1
ATOM 880 C CA . MET A 1 108 ? -0.303 -9.117 10.722 1.00 86.31 108 MET A CA 1
ATOM 881 C C . MET A 1 108 ? -0.300 -9.213 12.250 1.00 86.31 108 MET A C 1
ATOM 883 O O . MET A 1 108 ? -0.113 -10.296 12.799 1.00 86.31 108 MET A O 1
ATOM 887 N N . VAL A 1 109 ? -0.517 -8.091 12.940 1.00 85.38 109 VAL A N 1
ATOM 888 C CA . VAL A 1 109 ? -0.572 -8.057 14.408 1.00 85.38 109 VAL A CA 1
ATOM 889 C C . VAL A 1 109 ? -1.761 -8.869 14.917 1.00 85.38 109 VAL A C 1
ATOM 891 O O . VAL A 1 109 ? -1.594 -9.676 15.833 1.00 85.38 109 VAL A O 1
ATOM 894 N N . ASP A 1 110 ? -2.931 -8.727 14.294 1.00 83.88 110 ASP A N 1
ATOM 895 C CA . ASP A 1 110 ? -4.115 -9.520 14.633 1.00 83.88 110 ASP A CA 1
ATOM 896 C C . ASP A 1 110 ? -3.855 -11.024 14.435 1.00 83.88 110 ASP A C 1
ATOM 898 O O . ASP A 1 110 ? -4.116 -11.819 15.335 1.00 83.88 110 ASP A O 1
ATOM 902 N N . ALA A 1 111 ? -3.235 -11.425 13.322 1.00 87.12 111 ALA A N 1
ATOM 903 C CA . ALA A 1 111 ? -2.871 -12.822 13.086 1.00 87.12 111 ALA A CA 1
ATOM 904 C C . ALA A 1 111 ? -1.845 -13.363 14.103 1.00 87.12 111 ALA A C 1
ATOM 906 O O . ALA A 1 111 ? -1.957 -14.504 14.547 1.00 87.12 111 ALA A O 1
ATOM 907 N N . MET A 1 112 ? -0.840 -12.574 14.494 1.00 86.06 112 MET A N 1
ATOM 908 C CA . MET A 1 112 ? 0.167 -12.991 15.480 1.00 86.06 112 MET A CA 1
ATOM 909 C C . MET A 1 112 ? -0.428 -13.140 16.882 1.00 86.06 112 MET A C 1
ATOM 911 O O . MET A 1 112 ? -0.146 -14.112 17.581 1.00 86.06 112 MET A O 1
ATOM 915 N N . THR A 1 113 ? -1.255 -12.179 17.290 1.00 83.75 113 THR A N 1
ATOM 916 C CA . THR A 1 113 ? -1.909 -12.179 18.607 1.00 83.75 113 THR A CA 1
ATOM 917 C C . THR A 1 113 ? -2.956 -13.275 18.739 1.00 83.75 113 THR A C 1
ATOM 919 O O . THR A 1 113 ? -3.053 -13.879 19.803 1.00 83.75 113 THR A O 1
ATOM 922 N N . ALA A 1 114 ? -3.672 -13.599 17.658 1.00 86.56 114 ALA A N 1
ATOM 923 C CA . ALA A 1 114 ? -4.552 -14.765 17.607 1.00 86.56 114 ALA A CA 1
ATOM 924 C C . ALA A 1 114 ? -3.791 -16.092 17.795 1.00 86.56 114 ALA A C 1
ATOM 926 O O . ALA A 1 114 ? -4.353 -17.046 18.315 1.00 86.56 114 ALA A O 1
ATOM 927 N N . ASN A 1 115 ? -2.505 -16.137 17.429 1.00 87.50 115 ASN A N 1
ATOM 928 C CA . ASN A 1 115 ? -1.6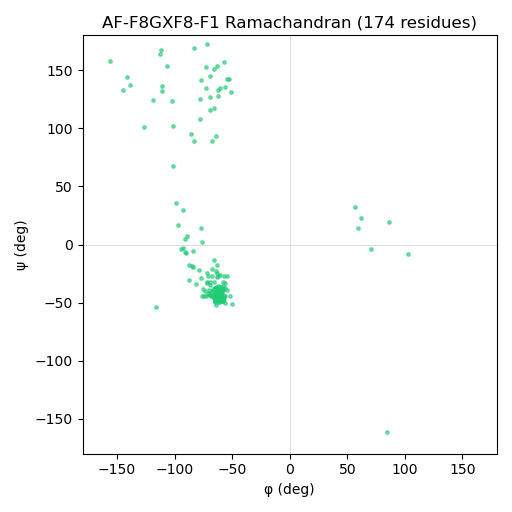02 -17.267 17.678 1.00 87.50 115 ASN A CA 1
ATOM 929 C C . ASN A 1 115 ? -0.818 -17.115 18.998 1.00 87.50 115 ASN A C 1
ATOM 931 O O . ASN A 1 115 ? 0.333 -17.540 19.091 1.00 87.50 115 ASN A O 1
ATOM 935 N N . GLU A 1 116 ? -1.398 -16.435 19.992 1.00 88.50 116 GLU A N 1
ATOM 936 C CA . GLU A 1 116 ? -0.852 -16.266 21.350 1.00 88.50 116 GLU A CA 1
ATOM 937 C C . GLU A 1 116 ? 0.526 -15.575 21.424 1.00 88.50 116 GLU A C 1
ATOM 939 O O . GLU A 1 116 ? 1.194 -15.558 22.464 1.00 88.50 116 GLU A O 1
ATOM 944 N N . THR A 1 117 ? 0.972 -14.930 20.341 1.00 87.31 117 THR A N 1
ATOM 945 C CA . THR A 1 117 ? 2.197 -14.130 20.382 1.00 87.31 117 THR A CA 1
ATOM 946 C C . THR A 1 117 ? 1.951 -12.894 21.236 1.00 87.31 117 THR A C 1
ATOM 948 O O . THR A 1 117 ? 1.030 -12.116 20.980 1.00 87.31 117 THR A O 1
ATOM 951 N N . ARG A 1 118 ? 2.817 -12.669 22.236 1.00 86.31 118 ARG A N 1
ATOM 952 C CA . ARG A 1 118 ? 2.773 -11.452 23.057 1.00 86.31 118 ARG A CA 1
ATOM 953 C C . ARG A 1 118 ? 2.749 -10.214 22.167 1.00 86.31 118 ARG A C 1
ATOM 955 O O . ARG A 1 118 ? 3.591 -10.056 21.285 1.00 86.31 118 ARG A O 1
ATOM 962 N N . TYR A 1 119 ? 1.828 -9.309 22.463 1.00 81.12 119 TYR A N 1
ATOM 963 C CA . TYR A 1 119 ? 1.568 -8.118 21.661 1.00 81.12 119 TYR A CA 1
ATOM 964 C C . TYR A 1 119 ? 2.825 -7.278 21.361 1.00 81.12 119 TYR A C 1
ATOM 966 O O . TYR A 1 119 ? 3.079 -6.906 20.217 1.00 81.12 119 TYR A O 1
ATOM 974 N N . THR A 1 120 ? 3.676 -7.050 22.364 1.00 83.56 120 THR A N 1
ATOM 975 C CA . THR A 1 120 ? 4.940 -6.307 22.210 1.00 83.56 120 THR A CA 1
ATOM 976 C C . THR A 1 120 ? 5.905 -6.975 21.229 1.00 83.56 120 THR A C 1
ATOM 978 O O . THR A 1 120 ? 6.574 -6.298 20.450 1.00 83.56 120 THR A O 1
ATOM 981 N N . ARG A 1 121 ? 5.937 -8.312 21.209 1.00 87.12 121 ARG A N 1
ATOM 982 C CA . ARG A 1 121 ? 6.733 -9.094 20.258 1.00 87.12 121 ARG A CA 1
ATOM 983 C C . ARG A 1 121 ? 6.166 -8.990 18.843 1.00 87.12 121 ARG A C 1
ATOM 985 O O . ARG A 1 121 ? 6.942 -8.853 17.902 1.00 87.12 121 ARG A O 1
ATOM 992 N N . ALA A 1 122 ? 4.840 -8.999 18.700 1.00 87.06 122 ALA A N 1
ATOM 993 C CA . ALA A 1 122 ? 4.183 -8.810 17.409 1.00 87.06 122 ALA A CA 1
ATOM 994 C C . ALA A 1 122 ? 4.489 -7.424 16.811 1.00 87.06 122 ALA A C 1
ATOM 996 O O . ALA A 1 122 ? 4.812 -7.318 15.628 1.00 87.06 122 ALA A O 1
ATOM 997 N N . LEU A 1 123 ? 4.477 -6.365 17.631 1.00 85.31 123 LEU A N 1
ATOM 998 C CA . LEU A 1 123 ? 4.847 -5.017 17.188 1.00 85.31 123 LEU A CA 1
ATOM 999 C C . LEU A 1 123 ? 6.312 -4.905 16.754 1.00 85.31 123 LEU A C 1
ATOM 1001 O O . LEU A 1 123 ? 6.591 -4.264 15.739 1.00 85.31 123 LEU A O 1
ATOM 1005 N N . ASP A 1 124 ? 7.248 -5.527 17.475 1.00 86.75 124 ASP A N 1
ATOM 1006 C CA . ASP A 1 124 ? 8.656 -5.497 17.066 1.00 86.75 124 ASP A CA 1
ATOM 1007 C C . ASP A 1 124 ? 8.893 -6.286 15.769 1.00 86.75 124 ASP A C 1
ATOM 1009 O O . ASP A 1 124 ? 9.582 -5.808 14.866 1.00 86.75 124 ASP A O 1
ATOM 1013 N N . GLN A 1 125 ? 8.249 -7.444 15.608 1.00 87.31 125 GLN A N 1
ATOM 1014 C CA . GLN A 1 125 ? 8.298 -8.191 14.349 1.00 87.31 125 GLN A CA 1
ATOM 1015 C 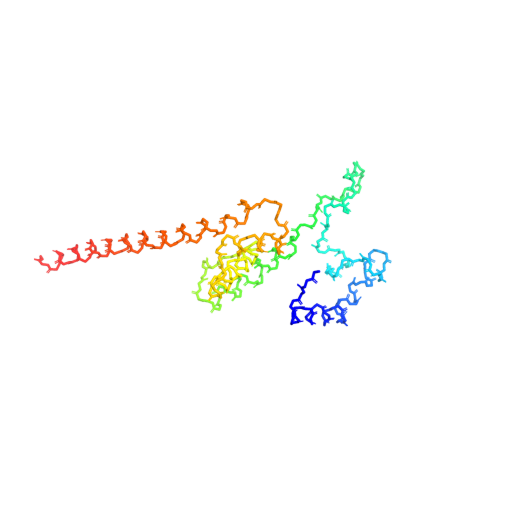C . GLN A 1 125 ? 7.686 -7.394 13.190 1.00 87.31 125 GLN A C 1
ATOM 1017 O O . GLN A 1 125 ? 8.258 -7.357 12.097 1.00 87.31 125 GLN A O 1
ATOM 1022 N N . LEU A 1 126 ? 6.569 -6.699 13.426 1.00 87.12 126 LEU A N 1
ATOM 1023 C CA . LEU A 1 126 ? 5.966 -5.818 12.433 1.00 87.12 126 LEU A CA 1
ATOM 1024 C C . LEU A 1 126 ? 6.902 -4.657 12.069 1.00 87.12 126 LEU A C 1
ATOM 1026 O O . LEU A 1 126 ? 7.063 -4.349 10.889 1.00 87.12 126 LEU A O 1
ATOM 1030 N N . ARG A 1 127 ? 7.556 -4.034 13.057 1.00 88.56 127 ARG A N 1
ATOM 1031 C CA . ARG A 1 127 ? 8.548 -2.969 12.845 1.00 88.56 127 ARG A CA 1
ATOM 1032 C C . ARG A 1 127 ? 9.676 -3.442 11.925 1.00 88.56 127 ARG A C 1
ATOM 1034 O O . ARG A 1 127 ? 10.036 -2.711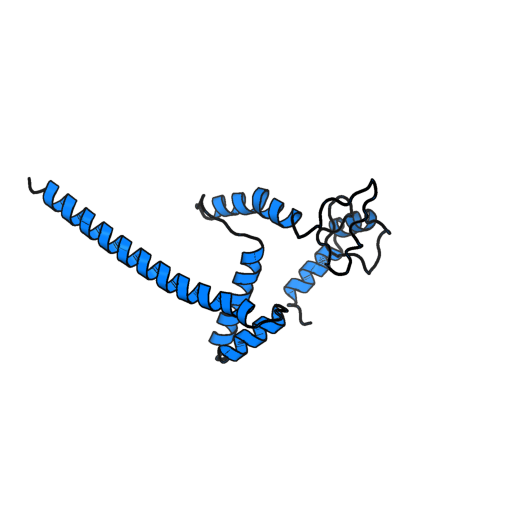 11.001 1.00 88.56 127 ARG A O 1
ATOM 1041 N N . GLN A 1 128 ? 10.194 -4.653 12.144 1.00 87.62 128 GLN A N 1
ATOM 1042 C CA . GLN A 1 128 ? 11.226 -5.261 11.298 1.00 87.62 128 GLN A CA 1
ATOM 1043 C C . GLN A 1 128 ? 10.711 -5.531 9.877 1.00 87.62 128 GLN A C 1
ATOM 1045 O O . GLN A 1 128 ? 11.346 -5.114 8.911 1.00 87.62 128 GLN A O 1
ATOM 1050 N N . LEU A 1 129 ? 9.529 -6.142 9.738 1.00 84.31 129 LEU A N 1
ATOM 1051 C CA . LEU A 1 129 ? 8.892 -6.410 8.442 1.00 84.31 129 LEU A CA 1
ATOM 1052 C C . LEU A 1 129 ? 8.660 -5.126 7.631 1.00 84.31 129 LEU A C 1
ATOM 1054 O O . LEU A 1 129 ? 8.832 -5.095 6.414 1.00 84.31 129 LEU A O 1
ATOM 1058 N N . MET A 1 130 ? 8.278 -4.054 8.319 1.00 84.94 130 MET A N 1
ATOM 1059 C CA . MET A 1 130 ? 8.018 -2.748 7.736 1.00 84.94 130 MET A CA 1
ATOM 1060 C C . MET A 1 130 ? 9.286 -1.906 7.556 1.00 84.94 130 MET A C 1
ATOM 1062 O O . MET A 1 130 ? 9.206 -0.845 6.945 1.00 84.94 130 MET A O 1
ATOM 1066 N N . TRP A 1 131 ? 10.463 -2.329 8.015 1.00 85.31 131 TRP A N 1
ATOM 1067 C CA . TRP A 1 131 ? 11.666 -1.484 7.965 1.00 85.31 131 TRP A CA 1
ATOM 1068 C C . TRP A 1 131 ? 11.485 -0.128 8.678 1.00 85.31 131 TRP A C 1
ATOM 1070 O O . TRP A 1 131 ? 12.050 0.894 8.287 1.00 85.31 131 TRP A O 1
ATOM 1080 N N . HIS A 1 132 ? 10.673 -0.087 9.736 1.00 86.56 132 HIS A N 1
ATOM 1081 C CA . HIS A 1 132 ? 10.531 1.116 10.548 1.00 86.56 132 HIS A CA 1
ATOM 1082 C C . HIS A 1 132 ? 11.726 1.255 11.495 1.00 86.56 132 HIS A C 1
ATOM 1084 O O . HIS A 1 132 ? 12.022 0.369 12.299 1.00 86.56 132 HIS A O 1
ATOM 1090 N N . THR A 1 133 ? 12.404 2.400 11.434 1.00 84.69 133 THR A N 1
ATOM 1091 C CA . THR A 1 133 ? 13.527 2.698 12.333 1.00 84.69 133 THR A CA 1
ATOM 1092 C C . THR A 1 133 ? 13.061 2.857 13.778 1.00 84.69 133 THR A C 1
ATOM 1094 O O . THR A 1 133 ? 13.739 2.409 14.696 1.00 84.69 133 THR A O 1
ATOM 1097 N N . ARG A 1 134 ? 11.898 3.483 13.987 1.00 83.69 134 ARG A N 1
ATOM 1098 C CA . ARG A 1 134 ? 11.338 3.768 15.311 1.00 83.69 134 ARG A CA 1
ATOM 1099 C C . ARG A 1 134 ? 10.099 2.916 15.552 1.00 83.69 134 ARG A C 1
ATOM 1101 O O . ARG A 1 134 ? 9.243 2.820 14.675 1.00 83.69 134 ARG A O 1
ATOM 1108 N N . LEU A 1 135 ? 9.990 2.347 16.751 1.00 79.44 135 LEU A N 1
ATOM 1109 C CA . LEU A 1 135 ? 8.808 1.586 17.162 1.00 79.44 135 LEU A CA 1
ATOM 1110 C C . LEU A 1 135 ? 7.549 2.465 17.179 1.00 79.44 135 LEU A C 1
ATOM 1112 O O . LEU A 1 135 ? 6.503 2.019 16.719 1.00 79.44 135 LEU A O 1
ATOM 1116 N N . SER A 1 136 ? 7.685 3.739 17.559 1.00 79.69 136 SER A N 1
ATOM 1117 C CA . SER A 1 136 ? 6.583 4.710 17.588 1.00 79.69 136 SER A CA 1
ATOM 1118 C C . SER A 1 136 ? 5.875 4.906 16.244 1.00 79.69 136 SER A C 1
ATOM 1120 O O . SER A 1 136 ? 4.686 5.206 16.200 1.00 79.69 136 SER A O 1
ATOM 1122 N N . THR A 1 137 ? 6.566 4.680 15.121 1.00 77.94 137 THR A N 1
ATOM 1123 C CA . THR A 1 137 ? 5.943 4.704 13.787 1.00 77.94 137 THR A CA 1
ATOM 1124 C C . THR A 1 137 ? 4.994 3.523 13.576 1.00 77.94 137 THR A C 1
ATOM 1126 O O . THR A 1 137 ? 3.991 3.655 12.883 1.00 77.94 137 THR A O 1
ATOM 1129 N N . THR A 1 138 ? 5.295 2.373 14.178 1.00 78.44 138 THR A N 1
ATOM 1130 C CA . THR A 1 138 ? 4.436 1.183 14.159 1.00 78.44 138 THR A CA 1
ATOM 1131 C C . THR A 1 138 ? 3.322 1.283 15.206 1.00 78.44 138 THR A C 1
ATOM 1133 O O . THR A 1 138 ? 2.203 0.851 14.947 1.00 78.44 138 THR A O 1
ATOM 1136 N N . GLU A 1 139 ? 3.587 1.902 16.360 1.00 78.19 139 GLU A N 1
ATOM 1137 C CA . GLU A 1 139 ? 2.587 2.130 17.416 1.00 78.19 139 GLU A CA 1
ATOM 1138 C C . GLU A 1 139 ? 1.436 3.039 16.970 1.00 78.19 139 GLU A C 1
ATOM 1140 O O . GLU A 1 139 ? 0.327 2.893 17.469 1.00 78.19 139 GLU A O 1
ATOM 1145 N N . GLY A 1 140 ? 1.632 3.906 15.969 1.00 73.38 140 GLY A N 1
ATOM 1146 C CA . GLY A 1 140 ? 0.532 4.688 15.388 1.00 73.38 140 GLY A CA 1
ATOM 1147 C C . GLY A 1 140 ? -0.650 3.829 14.902 1.00 73.38 140 GLY A C 1
ATOM 1148 O O . GLY A 1 140 ? -1.796 4.279 14.926 1.00 73.38 140 GLY A O 1
ATOM 1149 N N . TYR A 1 141 ? -0.403 2.567 14.533 1.00 68.44 141 TYR A N 1
ATOM 1150 C CA . TYR A 1 141 ? -1.462 1.616 14.188 1.00 68.44 141 TYR A CA 1
ATOM 1151 C C . TYR A 1 141 ? -2.275 1.150 15.407 1.00 68.44 141 TYR A C 1
ATOM 1153 O O . TYR A 1 141 ? -3.480 0.932 15.279 1.00 68.44 141 TYR A O 1
ATOM 1161 N N . LEU A 1 142 ? -1.652 1.052 16.589 1.00 65.12 142 LEU A N 1
ATOM 1162 C CA . LEU A 1 142 ? -2.335 0.742 17.850 1.00 65.12 142 LEU A CA 1
ATOM 1163 C C . LEU A 1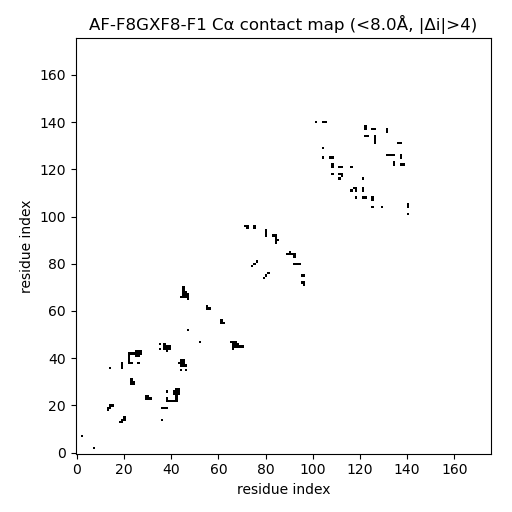 142 ? -3.320 1.857 18.200 1.00 65.12 142 LEU A C 1
ATOM 1165 O O . LEU A 1 142 ? -4.506 1.589 18.390 1.00 65.12 142 LEU A O 1
ATOM 1169 N N . SER A 1 143 ? -2.837 3.104 18.209 1.00 68.12 143 SER A N 1
ATOM 1170 C CA . SER A 1 143 ? -3.676 4.263 18.516 1.00 68.12 143 SER A CA 1
ATOM 1171 C C . SER A 1 143 ? -4.857 4.352 17.557 1.00 68.12 143 SER A C 1
ATOM 1173 O O . SER A 1 143 ? -5.967 4.631 17.984 1.00 68.12 143 SER A O 1
ATOM 1175 N N . TYR A 1 144 ? -4.664 4.039 16.272 1.00 67.62 144 TYR A N 1
ATOM 1176 C CA . TYR A 1 144 ? -5.768 4.001 15.315 1.00 67.62 144 TYR A CA 1
ATOM 1177 C C . TYR A 1 144 ? -6.863 2.995 15.701 1.00 67.62 144 TYR A C 1
ATOM 1179 O O . TYR A 1 144 ? -8.043 3.331 15.634 1.00 67.62 144 TYR A O 1
ATOM 1187 N N . ARG A 1 145 ? -6.502 1.777 16.127 1.00 66.00 145 ARG A N 1
ATOM 1188 C CA . ARG A 1 145 ? -7.471 0.740 16.521 1.00 66.00 145 ARG A CA 1
ATOM 1189 C C . ARG A 1 145 ? -8.260 1.142 17.764 1.00 66.00 145 ARG A C 1
ATOM 1191 O O . ARG A 1 145 ? -9.482 1.012 17.772 1.00 66.00 145 ARG A O 1
ATOM 1198 N N . GLU A 1 146 ? -7.567 1.587 18.807 1.00 70.31 146 GLU A N 1
ATOM 1199 C CA . GLU A 1 146 ? -8.200 1.996 20.065 1.00 70.31 146 GLU A CA 1
ATOM 1200 C C . GLU A 1 146 ? -9.087 3.224 19.853 1.00 70.31 146 GLU A C 1
ATOM 1202 O O . GLU A 1 146 ? -10.257 3.212 20.234 1.00 70.31 146 GLU A O 1
ATOM 1207 N N . ASN A 1 147 ? -8.578 4.223 19.129 1.00 71.38 147 ASN A N 1
ATOM 1208 C CA . ASN A 1 147 ? -9.335 5.426 18.802 1.00 71.38 147 ASN A CA 1
ATOM 1209 C C . ASN A 1 147 ? -10.546 5.116 17.925 1.00 71.38 147 ASN A C 1
ATOM 1211 O O . ASN A 1 147 ? -11.586 5.735 18.108 1.00 71.38 147 ASN A O 1
ATOM 1215 N N . ARG A 1 148 ? -10.449 4.159 16.993 1.00 72.75 148 ARG A N 1
ATOM 1216 C CA . ARG A 1 148 ? -11.578 3.782 16.137 1.00 72.75 148 ARG A CA 1
ATOM 1217 C C . ARG A 1 148 ? -12.675 3.067 16.914 1.00 72.75 148 ARG A C 1
ATOM 1219 O O . ARG A 1 148 ? -13.826 3.445 16.769 1.00 72.75 148 ARG A O 1
ATOM 1226 N N . LYS A 1 149 ? -12.334 2.130 17.806 1.00 76.62 149 LYS A N 1
ATOM 1227 C CA . LYS A 1 149 ? -13.329 1.516 18.706 1.00 76.62 149 LYS A CA 1
ATOM 1228 C C . LYS A 1 149 ? -14.021 2.556 19.586 1.00 76.62 149 LYS A C 1
ATOM 1230 O O . LYS A 1 149 ? -15.233 2.497 1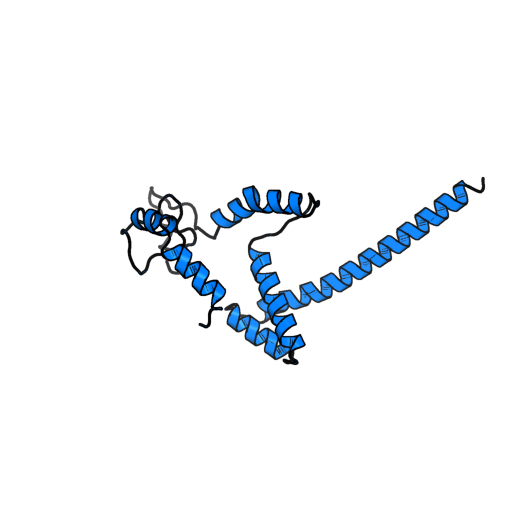9.762 1.00 76.62 149 LYS A O 1
ATOM 1235 N N . LEU A 1 150 ? -13.249 3.496 20.135 1.00 75.19 150 LEU A N 1
ATOM 1236 C CA . LEU A 1 150 ? -13.787 4.594 20.932 1.00 75.19 150 LEU A CA 1
ATOM 1237 C C . LEU A 1 150 ? -14.713 5.485 20.093 1.00 75.19 150 LEU A C 1
ATOM 1239 O O . LEU A 1 150 ? -15.806 5.816 20.536 1.00 75.19 150 LEU A O 1
ATOM 1243 N N . PHE A 1 151 ? -14.291 5.846 18.880 1.00 71.69 151 PHE A N 1
ATOM 1244 C CA . PHE A 1 151 ? -15.066 6.680 17.968 1.00 71.69 151 PHE A CA 1
ATOM 1245 C C . PHE A 1 151 ? -16.375 6.006 17.546 1.00 71.69 151 PHE A C 1
ATOM 1247 O O . PHE A 1 151 ? -17.422 6.642 17.626 1.00 71.69 151 PHE A O 1
ATOM 1254 N N . ASP A 1 152 ? -16.329 4.724 17.175 1.00 75.06 152 ASP A N 1
ATOM 1255 C CA . ASP A 1 152 ? -17.509 3.934 16.812 1.00 75.06 152 ASP A CA 1
ATOM 1256 C C . ASP A 1 152 ? -18.505 3.895 17.989 1.00 75.06 152 ASP A C 1
ATOM 1258 O O . ASP A 1 152 ? -19.673 4.241 17.824 1.00 75.06 152 ASP A O 1
ATOM 1262 N N . ALA A 1 153 ? -18.031 3.620 19.211 1.00 83.31 153 ALA A N 1
ATOM 126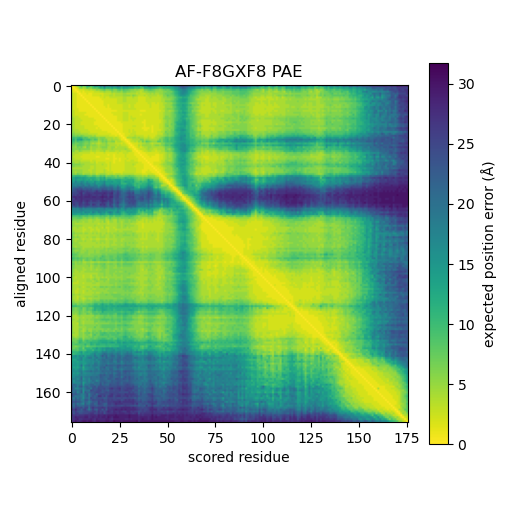3 C CA . ALA A 1 153 ? -18.875 3.607 20.409 1.00 83.31 153 ALA A CA 1
ATOM 1264 C C . ALA A 1 153 ? -19.514 4.976 20.722 1.00 83.31 153 ALA A C 1
ATOM 1266 O O . ALA A 1 153 ? -20.680 5.051 21.117 1.00 83.31 153 ALA A O 1
ATOM 1267 N N . VAL A 1 154 ? -18.764 6.070 20.551 1.00 84.69 154 VAL A N 1
ATOM 1268 C CA . VAL A 1 154 ? -19.272 7.438 20.743 1.00 84.69 154 VAL A CA 1
ATOM 1269 C C . VAL A 1 154 ? -20.323 7.777 19.686 1.00 84.69 154 VAL A C 1
ATOM 1271 O O . VAL A 1 154 ? -21.370 8.332 20.023 1.00 84.69 154 VAL A O 1
ATOM 1274 N N . GLN A 1 155 ? -20.068 7.429 18.423 1.00 79.06 155 GLN A N 1
ATOM 1275 C CA . GLN A 1 155 ? -20.991 7.675 17.319 1.00 79.06 155 GLN A CA 1
ATOM 1276 C C . GLN A 1 155 ? -22.304 6.906 17.506 1.00 79.06 155 GLN A C 1
ATOM 1278 O O . GLN A 1 155 ? -23.375 7.495 17.357 1.00 79.06 155 GLN A O 1
ATOM 1283 N N . ASP A 1 156 ? -22.234 5.631 17.892 1.00 85.94 156 ASP A N 1
ATOM 1284 C CA . ASP A 1 156 ? -23.407 4.789 18.147 1.00 85.94 156 ASP A CA 1
ATOM 1285 C C . ASP A 1 156 ? -24.226 5.304 19.340 1.00 85.94 156 ASP A C 1
ATOM 1287 O O . ASP A 1 156 ? -25.456 5.405 19.271 1.00 85.94 156 ASP A O 1
ATOM 1291 N N . SER A 1 157 ? -23.549 5.703 20.422 1.00 85.50 157 SER A N 1
ATOM 1292 C CA . SER A 1 157 ? -24.185 6.304 21.601 1.00 85.50 157 SER A CA 1
ATOM 1293 C C . SER A 1 157 ? -24.918 7.604 21.248 1.00 85.50 157 SER A C 1
ATOM 1295 O O . SER A 1 157 ? -26.090 7.785 21.591 1.00 85.50 157 SER A O 1
ATOM 1297 N N . TRP A 1 158 ? -24.272 8.491 20.486 1.00 87.81 158 TRP A N 1
ATOM 1298 C CA . TRP A 1 158 ? -24.883 9.745 20.048 1.00 87.81 158 TRP A CA 1
ATOM 1299 C C . TRP A 1 158 ? -26.043 9.524 19.071 1.00 87.81 158 TRP A C 1
ATOM 1301 O O . TRP A 1 158 ? -27.095 10.150 19.208 1.00 87.81 158 TRP A O 1
ATOM 1311 N N . GLY A 1 159 ? -25.899 8.590 18.126 1.00 84.94 159 GLY A N 1
ATOM 1312 C CA . GLY A 1 159 ? -26.974 8.196 17.214 1.00 84.94 159 GLY A CA 1
ATOM 1313 C C . GLY A 1 159 ? -28.198 7.653 17.957 1.00 84.94 159 GLY A C 1
ATOM 1314 O O . GLY A 1 159 ? -29.333 8.018 17.640 1.00 84.94 159 GLY A O 1
ATOM 1315 N N . THR A 1 160 ? -27.975 6.858 19.005 1.00 90.12 160 THR A N 1
ATOM 1316 C CA . THR A 1 160 ? -29.037 6.353 19.891 1.00 90.12 160 THR A CA 1
ATOM 1317 C C . THR A 1 160 ? -29.733 7.493 20.636 1.00 90.12 160 THR A C 1
ATOM 1319 O O . THR A 1 160 ? -30.966 7.542 20.703 1.00 90.12 160 THR A O 1
ATOM 1322 N N . HIS A 1 161 ? -28.965 8.453 21.157 1.00 89.50 161 HIS A N 1
ATOM 1323 C CA . HIS A 1 161 ? -29.511 9.628 21.831 1.00 89.50 161 HIS A CA 1
ATOM 1324 C C . HIS A 1 161 ? -30.388 10.478 20.899 1.00 89.50 161 HIS A C 1
ATOM 1326 O O . HIS A 1 161 ? -31.532 10.780 21.242 1.00 89.50 161 HIS A O 1
ATOM 1332 N N . LEU A 1 162 ? -29.901 10.799 19.696 1.00 89.06 162 LEU A N 1
ATOM 1333 C CA . LEU A 1 162 ? -30.673 11.536 18.692 1.00 89.06 162 LEU A CA 1
ATOM 1334 C C . LEU A 1 162 ? -31.949 10.788 18.293 1.00 89.06 162 LEU A C 1
ATOM 1336 O O . LEU A 1 162 ? -33.017 11.391 18.241 1.00 89.06 162 LEU A O 1
ATOM 1340 N N . SER A 1 163 ? -31.865 9.472 18.086 1.00 87.88 163 SER A N 1
ATOM 1341 C CA . SER A 1 163 ? -33.032 8.640 17.758 1.00 87.88 163 SER A CA 1
ATOM 1342 C C . SER A 1 163 ? -34.082 8.674 18.870 1.00 87.88 163 SER A C 1
ATOM 1344 O O . SER A 1 163 ? -35.279 8.764 18.600 1.00 87.88 163 SER A O 1
ATOM 1346 N N . THR A 1 164 ? -33.640 8.682 20.130 1.00 91.06 164 THR A N 1
ATOM 1347 C CA . THR A 1 164 ? -34.524 8.812 21.296 1.00 91.06 164 THR A CA 1
ATOM 1348 C C . THR A 1 164 ? -35.220 10.175 21.320 1.00 91.06 164 THR A C 1
ATOM 1350 O O . THR A 1 164 ? -36.423 10.243 21.565 1.00 91.06 164 THR A O 1
ATOM 1353 N N . LEU A 1 165 ? -34.492 11.265 21.051 1.00 91.12 165 LEU A N 1
ATOM 1354 C CA . LEU A 1 165 ? -35.068 12.612 20.983 1.00 91.12 165 LEU A CA 1
ATOM 1355 C C . LEU A 1 165 ? -36.090 12.7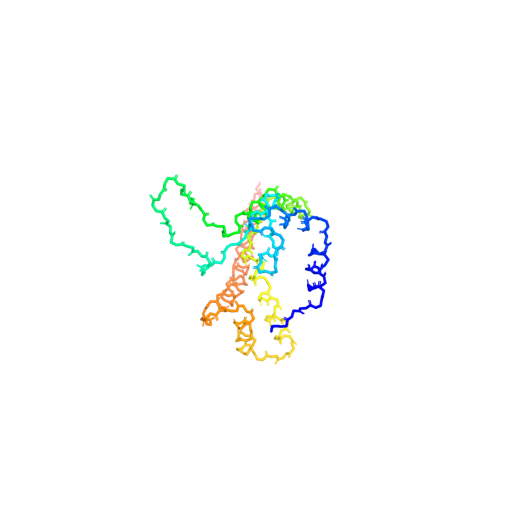46 19.848 1.00 91.12 165 LEU A C 1
ATOM 1357 O O . LEU A 1 165 ? -37.164 13.301 20.064 1.00 91.12 165 LEU A O 1
ATOM 1361 N N . VAL A 1 166 ? -35.778 12.203 18.668 1.00 89.19 166 VAL A N 1
ATOM 1362 C CA . VAL A 1 166 ? -36.681 12.194 17.507 1.00 89.19 166 VAL A CA 1
ATOM 1363 C C . VAL A 1 166 ? -37.957 11.418 17.822 1.00 89.19 166 VAL A C 1
ATOM 1365 O O . VAL A 1 166 ? -39.045 11.932 17.590 1.00 89.19 166 VAL A O 1
ATOM 1368 N N . THR A 1 167 ? -37.834 10.224 18.407 1.00 89.50 167 THR A N 1
ATOM 1369 C CA . THR A 1 167 ? -38.990 9.394 18.790 1.00 89.50 167 THR A CA 1
ATOM 1370 C C . THR A 1 167 ? -39.893 10.144 19.768 1.00 89.50 167 THR A C 1
ATOM 1372 O O . THR A 1 167 ? -41.080 10.300 19.513 1.00 89.50 167 THR A O 1
ATOM 1375 N N . ARG A 1 168 ? -39.316 10.732 20.826 1.00 87.25 168 ARG A N 1
ATOM 1376 C CA . ARG A 1 168 ? -40.071 11.516 21.817 1.00 87.25 168 ARG A CA 1
ATOM 1377 C C . ARG A 1 168 ? -40.788 12.721 21.214 1.00 87.25 168 ARG A C 1
ATOM 1379 O O . ARG A 1 168 ? -41.891 13.028 21.645 1.00 87.25 168 ARG A O 1
ATOM 1386 N N . ALA A 1 169 ? -40.158 13.414 20.265 1.00 83.56 169 ALA A N 1
ATOM 1387 C CA . ALA A 1 169 ? -40.750 14.569 19.594 1.00 83.56 169 ALA A CA 1
ATOM 1388 C C . ALA A 1 169 ? -41.884 14.179 18.630 1.00 83.56 169 ALA A C 1
ATOM 1390 O O . ALA A 1 169 ? -42.833 14.938 18.457 1.00 83.56 169 ALA A O 1
ATOM 1391 N N . LEU A 1 170 ? -41.790 13.007 17.998 1.00 84.00 170 LEU A N 1
ATOM 1392 C CA . LEU A 1 170 ? -42.849 12.473 17.143 1.00 84.00 170 LEU A CA 1
ATOM 1393 C C . LEU A 1 170 ? -44.039 11.974 17.973 1.00 84.00 170 LEU A C 1
ATOM 1395 O O . LEU A 1 170 ? -45.179 12.259 17.617 1.00 84.00 170 LEU A O 1
ATOM 1399 N N . ASP A 1 171 ? -43.788 11.316 19.106 1.00 81.00 171 ASP A N 1
ATOM 1400 C CA . ASP A 1 171 ? -44.842 10.836 20.009 1.00 81.00 171 ASP A CA 1
ATOM 1401 C C . ASP A 1 171 ? -45.657 11.992 20.615 1.00 81.00 171 ASP A C 1
ATOM 1403 O O . ASP A 1 171 ? -46.879 11.902 20.733 1.00 81.00 171 ASP A O 1
ATOM 1407 N N . THR A 1 172 ? -45.014 13.116 20.950 1.00 71.38 172 THR A N 1
ATOM 1408 C CA . THR A 1 172 ? -45.721 14.319 21.420 1.00 71.38 172 THR A CA 1
ATOM 1409 C C . THR A 1 172 ? -46.493 15.043 20.320 1.00 71.38 172 THR A C 1
ATOM 1411 O O . THR A 1 172 ? -47.469 15.716 20.632 1.00 71.38 172 THR A O 1
ATOM 1414 N N . ALA A 1 173 ? -46.106 14.900 19.049 1.00 61.84 173 ALA A N 1
ATOM 1415 C CA . ALA A 1 173 ? -46.817 15.498 17.918 1.00 61.84 173 ALA A CA 1
ATOM 1416 C C . ALA A 1 173 ? -48.077 14.716 17.499 1.00 61.84 173 ALA A C 1
ATOM 1418 O O . ALA A 1 173 ? -48.960 15.291 16.873 1.00 61.84 173 ALA A O 1
ATOM 1419 N N . VAL A 1 174 ? -48.170 13.424 17.836 1.00 59.34 174 VAL A N 1
ATOM 1420 C CA . VAL A 1 174 ? -49.345 12.568 17.558 1.00 59.34 174 VAL A CA 1
ATOM 1421 C C . VAL A 1 174 ? -50.402 12.654 18.671 1.00 59.34 174 VAL A C 1
ATOM 1423 O O . VAL A 1 174 ? -51.557 12.296 18.458 1.00 59.34 174 VAL A O 1
ATOM 1426 N N . ALA A 1 175 ? -50.027 13.137 19.858 1.00 53.31 175 ALA A N 1
ATOM 1427 C CA . ALA A 1 175 ? -50.907 13.258 21.023 1.00 53.31 175 ALA A CA 1
ATOM 1428 C C . ALA A 1 175 ? -51.672 14.602 21.122 1.00 53.31 175 ALA A C 1
ATOM 1430 O O . ALA A 1 175 ? -52.315 14.849 22.145 1.00 53.31 175 ALA A O 1
ATOM 1431 N N . VAL A 1 176 ? -51.595 15.458 20.094 1.00 46.22 176 VAL A N 1
ATOM 1432 C CA . VAL A 1 176 ? -52.307 16.750 19.964 1.00 46.22 176 VAL A CA 1
ATOM 1433 C C . VAL A 1 176 ? -53.320 16.656 18.831 1.00 46.22 176 VAL A C 1
ATOM 1435 O O . VAL A 1 176 ? -54.458 17.131 19.035 1.00 46.22 176 VAL A O 1
#

Radius of gyration: 24.2 Å; Cα contacts (8 Å, |Δi|>4): 104; chains: 1; bounding box: 74×42×47 Å

Mean predicted aligned error: 10.98 Å

pLDDT: mean 82.0, std 12.36, range [46.22, 96.69]

InterPro domains:
  IPR013762 Integrase-like, catalytic domain superfamily [G3DSA:1.10.443.10] (1-150)

Foldseek 3Di:
DDDPPVVVVVLVCLQPDPQQQQLQCQADVHNDPPDDSDGDNNNHHLADDPVNDDPQDPDPPGPPDHNHNVVVQVCCVPPVLVVVCVVVVHNPDDDGPVVVLLVVLVVQLVVCVVVVHDSVRSLVVSCVVVVPPDSVVSCVSVCVVVVVVVVVVVVVVVVVVVVVVVVVVVVVVVVD

Organism: Cupriavidus necator (strain ATCC 43291 / DSM 13513 / CCUG 52238 / LMG 8453 / N-1) (NCBI:txid1042878)

Sequence (176 aa):
MHLPRGFYERLYVYMHSDRARKRRQLAGGGDDRDQPLFLSHRGAPLYEDRASRGPVSTGPQVRRHVKTGQAVRQFIKDELLPMMRARLGNLRYEFSFHDLRSTCGLNMVDAMTANETRYTRALDQLRQLMWHTRLSTTEGYLSYRENRKLFDAVQDSWGTHLSTLVTRALDTAVAV

Secondary structure (DSSP, 8-state):
----HHHHHHHHHHHHSHHHHHHHHTSTT-S-SSS-S-B-TTS-BSB--STT------SSS------BSHHHHHHIIIIIHHHHHHHHT-TT----HHHHHHHHHHHHHHHHHHTT--HHHHHHHHHHHTT-SSHHHHHHHHHHHHHHHHHHHHHHHHHHHHHHHHHHHHHHHH--

Solvent-accessible surface area (backbone atoms only — not comparable to full-atom values): 10481 Å² total; per-residue (Å²): 136,92,72,59,65,74,60,50,51,51,52,50,53,47,63,72,29,69,73,39,48,60,16,32,64,46,17,92,90,38,78,62,91,88,59,71,89,57,49,35,94,72,14,44,63,46,60,61,62,79,85,76,52,69,78,89,61,92,54,97,81,57,83,85,71,84,42,81,38,59,69,59,53,49,45,40,62,74,51,48,40,58,52,46,18,63,76,68,75,33,88,83,59,79,87,55,82,65,50,58,56,53,51,52,50,51,53,50,40,52,55,35,43,74,67,71,40,55,63,72,58,36,52,51,53,47,22,59,78,66,69,48,92,49,65,69,72,54,46,53,58,54,55,51,53,56,50,45,55,52,49,51,53,51,52,52,52,50,53,51,50,52,51,51,53,51,50,55,55,52,57,59,65,72,75,110